Protein AF-A0A3C0HLZ0-F1 (afdb_monomer)

Structure (mmCIF, N/CA/C/O backbone):
data_AF-A0A3C0HLZ0-F1
#
_entry.id   AF-A0A3C0HLZ0-F1
#
loop_
_atom_site.group_PDB
_atom_site.id
_atom_site.type_symbol
_atom_site.label_atom_id
_atom_site.label_alt_id
_atom_site.label_comp_id
_atom_site.label_asym_id
_atom_site.label_entity_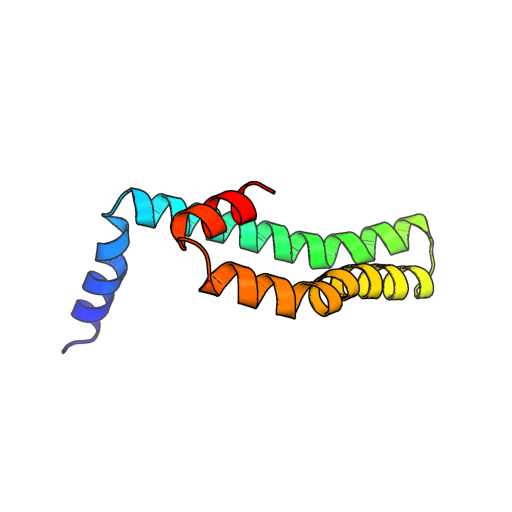id
_atom_site.label_seq_id
_atom_site.pdbx_PDB_ins_code
_atom_site.Cartn_x
_atom_site.Cartn_y
_atom_site.Cartn_z
_atom_site.occupancy
_atom_site.B_iso_or_equiv
_atom_site.auth_seq_id
_atom_site.auth_comp_id
_atom_site.auth_asym_id
_atom_site.auth_atom_id
_atom_site.pdbx_PDB_model_num
ATOM 1 N N . MET A 1 1 ? -3.135 -21.806 30.305 1.00 55.53 1 MET A N 1
ATOM 2 C CA . MET A 1 1 ? -3.580 -21.419 28.951 1.00 55.53 1 MET A CA 1
ATOM 3 C C . MET A 1 1 ? -3.051 -22.450 27.967 1.00 55.53 1 MET A C 1
ATOM 5 O O . MET A 1 1 ? -1.868 -22.441 27.655 1.00 55.53 1 MET A O 1
ATOM 9 N N . THR A 1 2 ? -3.881 -23.412 27.577 1.00 65.38 2 THR A N 1
ATOM 10 C CA . THR A 1 2 ? -3.544 -24.484 26.625 1.00 65.38 2 THR A CA 1
ATOM 11 C C . THR A 1 2 ? -3.731 -23.972 25.193 1.00 65.38 2 THR A C 1
ATOM 13 O O . THR A 1 2 ? -4.712 -23.297 24.892 1.00 65.38 2 THR A O 1
ATOM 16 N N . ALA A 1 3 ? -2.791 -24.269 24.289 1.00 65.25 3 ALA A N 1
ATOM 17 C CA . ALA A 1 3 ? -2.733 -23.697 22.933 1.00 65.25 3 ALA A CA 1
ATOM 18 C C . ALA A 1 3 ? -4.022 -23.873 22.095 1.00 65.25 3 ALA A C 1
ATOM 20 O O . ALA A 1 3 ? -4.315 -23.072 21.208 1.00 65.25 3 ALA A O 1
ATOM 21 N N . THR A 1 4 ? -4.823 -24.895 22.394 1.00 67.12 4 THR A N 1
ATOM 22 C CA . THR A 1 4 ? -6.102 -25.191 21.735 1.00 67.12 4 THR A CA 1
ATOM 23 C C . THR A 1 4 ? -7.234 -24.231 22.117 1.00 67.12 4 THR A C 1
ATOM 25 O O . THR A 1 4 ? -8.103 -23.965 21.285 1.00 67.12 4 THR A O 1
ATOM 28 N N . GLU A 1 5 ? -7.223 -23.669 23.328 1.00 69.44 5 GLU A N 1
ATOM 29 C CA . GLU A 1 5 ? -8.203 -22.656 23.750 1.00 69.44 5 GLU A CA 1
ATOM 30 C C . GLU A 1 5 ? -7.934 -21.310 23.072 1.00 69.44 5 GLU A C 1
ATOM 32 O O . GLU A 1 5 ? -8.860 -20.683 22.559 1.00 69.44 5 GLU A O 1
ATOM 37 N N . GLY A 1 6 ? -6.659 -20.926 22.945 1.00 73.31 6 GLY A N 1
ATOM 38 C CA . GLY A 1 6 ? -6.266 -19.680 22.279 1.00 73.31 6 GLY A CA 1
ATOM 39 C C . GLY A 1 6 ? -6.637 -19.635 20.791 1.00 73.31 6 GLY A C 1
ATOM 40 O O . GLY A 1 6 ? -7.055 -18.594 20.279 1.00 73.31 6 GLY A O 1
ATOM 41 N N . LEU A 1 7 ? -6.561 -20.774 20.088 1.00 75.19 7 LEU A N 1
ATOM 42 C CA . LEU A 1 7 ? -7.010 -20.869 18.693 1.00 75.19 7 LEU A CA 1
ATOM 43 C C . LEU A 1 7 ? -8.530 -20.702 18.581 1.00 75.19 7 LEU A C 1
ATOM 45 O O . LEU A 1 7 ? -9.006 -19.960 17.723 1.00 75.19 7 LEU A O 1
ATOM 49 N N . ARG A 1 8 ? -9.302 -21.341 19.469 1.00 75.31 8 ARG A N 1
ATOM 50 C CA . ARG A 1 8 ? -10.767 -21.203 19.484 1.00 75.31 8 ARG A CA 1
ATOM 51 C C . ARG A 1 8 ? -11.208 -19.767 19.753 1.00 75.31 8 ARG A C 1
ATOM 53 O O . ARG A 1 8 ? -12.121 -19.294 19.076 1.00 75.31 8 ARG A O 1
ATOM 60 N N . GLU A 1 9 ? -10.555 -19.066 20.676 1.00 76.12 9 GLU A N 1
ATOM 61 C CA . GLU A 1 9 ? -10.836 -17.648 20.921 1.00 76.12 9 GLU A CA 1
ATOM 62 C C . GLU A 1 9 ? -10.474 -16.768 19.719 1.00 76.12 9 GLU A C 1
ATOM 64 O O . GLU A 1 9 ? -11.274 -15.922 19.322 1.00 76.12 9 GLU A O 1
ATOM 69 N N . SER A 1 10 ? -9.343 -17.021 19.058 1.00 80.31 10 SER A N 1
ATOM 70 C CA . SER A 1 10 ? -8.933 -16.268 17.861 1.00 80.31 10 SER A CA 1
ATOM 71 C C . SER A 1 10 ? -9.930 -16.421 16.703 1.00 80.31 10 SER A C 1
ATOM 73 O O . SER A 1 10 ? -10.279 -15.444 16.039 1.00 80.31 10 SER A O 1
ATOM 75 N N . PHE A 1 11 ? -10.465 -17.629 16.484 1.00 84.75 11 PHE A N 1
ATOM 76 C CA . PHE A 1 11 ? -11.491 -17.860 15.459 1.00 84.75 11 PHE A CA 1
ATOM 77 C C . PHE A 1 11 ? -12.891 -17.383 15.875 1.00 84.75 11 PHE A C 1
ATOM 79 O O . PHE A 1 11 ? -13.756 -17.193 15.015 1.00 84.75 11 PHE A O 1
ATOM 86 N N . SER A 1 12 ? -13.130 -17.136 17.167 1.00 84.75 12 SER A N 1
ATOM 87 C CA . SER A 1 12 ? -14.427 -16.660 17.662 1.00 84.75 12 SER A CA 1
ATOM 88 C C . SER A 1 12 ? -14.808 -15.287 17.092 1.00 84.75 12 SER A C 1
ATOM 90 O O . SER A 1 12 ? -15.991 -15.017 16.870 1.00 84.75 12 SER A O 1
ATOM 92 N N . VAL A 1 13 ? -13.815 -14.457 16.747 1.00 85.38 13 VAL A N 1
ATOM 93 C CA . VAL A 1 13 ? -13.999 -13.101 16.206 1.00 85.38 13 VAL A CA 1
ATOM 94 C C . VAL A 1 13 ? -14.696 -13.121 14.834 1.00 85.38 13 VAL A C 1
ATOM 96 O O . VAL A 1 13 ? -15.450 -12.206 14.503 1.00 85.38 13 VAL A O 1
ATOM 99 N N . PHE A 1 14 ? -14.575 -14.213 14.066 1.00 88.12 14 PHE A N 1
ATOM 100 C CA . PHE A 1 14 ? -15.290 -14.401 12.792 1.00 88.12 14 PHE A CA 1
ATOM 101 C C . PHE A 1 14 ? -16.804 -14.615 12.939 1.00 88.12 14 PHE A C 1
ATOM 103 O O . PHE A 1 14 ? -17.535 -14.578 11.940 1.00 88.12 14 PHE A O 1
ATOM 110 N N . ARG A 1 15 ? -17.309 -14.809 14.165 1.00 88.44 15 ARG A N 1
ATOM 111 C CA . ARG A 1 15 ? -18.755 -14.795 14.440 1.00 88.44 15 ARG A CA 1
ATOM 112 C C . ARG A 1 15 ? -19.351 -13.394 14.289 1.00 88.44 15 ARG A C 1
ATOM 114 O O . ARG A 1 15 ? -20.534 -13.268 13.980 1.00 88.44 15 ARG A O 1
ATOM 121 N N . LEU A 1 16 ? -18.545 -12.342 14.447 1.00 91.38 16 LEU A N 1
ATOM 122 C CA . LEU A 1 16 ? -18.969 -10.960 14.240 1.00 91.38 16 LEU A CA 1
ATOM 123 C C . LEU A 1 16 ? -19.070 -10.669 12.735 1.00 91.38 16 LEU A C 1
ATOM 125 O O . LEU A 1 16 ? -18.063 -10.595 12.031 1.00 91.38 16 LEU A O 1
ATOM 129 N N . ARG A 1 17 ? -20.294 -10.458 12.229 1.00 88.00 17 ARG A N 1
ATOM 130 C CA . ARG A 1 17 ? -20.563 -10.240 10.791 1.00 88.00 17 ARG A CA 1
ATOM 131 C C . ARG A 1 17 ? -19.706 -9.127 10.178 1.00 88.00 17 ARG A C 1
ATOM 133 O O . ARG A 1 17 ? -19.144 -9.322 9.104 1.00 88.00 17 ARG A O 1
ATOM 140 N N . ASN A 1 18 ? -19.595 -7.985 10.858 1.00 88.75 18 ASN A N 1
ATOM 141 C CA . ASN A 1 18 ? -18.828 -6.835 10.365 1.00 88.75 18 ASN A CA 1
ATOM 142 C C . ASN A 1 18 ? -17.328 -7.140 10.282 1.00 88.75 18 ASN A C 1
ATOM 144 O O . ASN A 1 18 ? -16.689 -6.777 9.299 1.00 88.75 18 ASN A O 1
ATOM 148 N N . TYR A 1 19 ? -16.785 -7.845 11.279 1.00 88.31 19 TYR A N 1
ATOM 149 C CA . TYR A 1 19 ? -15.383 -8.259 11.273 1.00 88.31 19 TYR A CA 1
ATOM 150 C C . TYR A 1 19 ? -15.110 -9.248 10.141 1.00 88.31 19 TYR A C 1
ATOM 152 O O . TYR A 1 19 ? -14.155 -9.080 9.393 1.00 88.31 19 TYR A O 1
ATOM 160 N N . ARG A 1 20 ? -15.996 -10.232 9.952 1.00 90.06 20 ARG A N 1
ATOM 161 C CA . ARG A 1 20 ? -15.876 -11.210 8.871 1.00 90.06 20 ARG A CA 1
ATOM 162 C C . ARG A 1 20 ? -15.867 -10.550 7.490 1.00 90.06 20 ARG A C 1
ATOM 164 O O . ARG A 1 20 ? -15.012 -10.874 6.675 1.00 90.06 20 ARG A O 1
ATOM 171 N N . LEU A 1 21 ? -16.787 -9.618 7.237 1.00 89.56 21 LEU A N 1
ATOM 172 C CA . LEU A 1 21 ? -16.839 -8.877 5.971 1.00 89.56 21 LEU A CA 1
ATOM 173 C C . LEU A 1 21 ? -15.572 -8.050 5.742 1.00 89.56 21 LEU A C 1
ATOM 175 O O . LEU A 1 21 ? -15.012 -8.086 4.651 1.00 89.56 21 LEU A O 1
ATOM 179 N N . PHE A 1 22 ? -15.100 -7.350 6.774 1.00 89.19 22 PHE A N 1
ATOM 180 C CA . PHE A 1 22 ? -13.862 -6.582 6.698 1.00 89.19 22 PHE A CA 1
ATOM 181 C C . PHE A 1 22 ? -12.646 -7.477 6.422 1.00 89.19 22 PHE A C 1
ATOM 183 O O . PHE A 1 22 ? -11.837 -7.155 5.558 1.00 89.19 22 PHE A O 1
ATOM 190 N N . TRP A 1 23 ? -12.542 -8.618 7.105 1.00 92.75 23 TRP A N 1
ATOM 191 C CA . TRP A 1 23 ? -11.407 -9.525 6.970 1.00 92.75 23 TRP A CA 1
ATOM 192 C C . TRP A 1 23 ? -11.353 -10.182 5.588 1.00 92.75 23 TRP A C 1
ATOM 194 O O . TRP A 1 23 ? -10.320 -10.124 4.929 1.00 92.75 23 TRP A O 1
ATOM 204 N N . PHE A 1 24 ? -12.466 -10.744 5.104 1.00 93.00 24 PHE A N 1
ATOM 205 C CA . PHE A 1 24 ? -12.503 -11.359 3.772 1.00 93.00 24 PHE A CA 1
ATOM 206 C C . PHE A 1 24 ? -12.396 -10.325 2.647 1.00 93.00 24 PHE A C 1
ATOM 208 O O . PHE A 1 24 ? -11.737 -10.592 1.645 1.00 93.00 24 PHE A O 1
ATOM 215 N N . GLY A 1 25 ? -12.986 -9.137 2.814 1.00 90.69 25 GLY A N 1
ATOM 216 C CA . GLY A 1 25 ? -12.790 -8.031 1.877 1.00 90.69 25 GLY A CA 1
ATOM 217 C C . GLY A 1 25 ? -11.320 -7.618 1.803 1.00 90.69 25 GLY A C 1
ATOM 218 O O . GLY A 1 25 ? -10.747 -7.566 0.720 1.00 90.69 25 GLY A O 1
ATOM 219 N N . GLY A 1 26 ? -10.686 -7.423 2.962 1.00 91.62 26 GLY A N 1
ATOM 220 C CA . GLY A 1 26 ? -9.265 -7.104 3.064 1.00 91.62 26 GLY A CA 1
ATOM 221 C C . GLY A 1 26 ? -8.366 -8.185 2.465 1.00 91.62 26 GLY A C 1
ATOM 222 O O . GLY A 1 26 ? -7.424 -7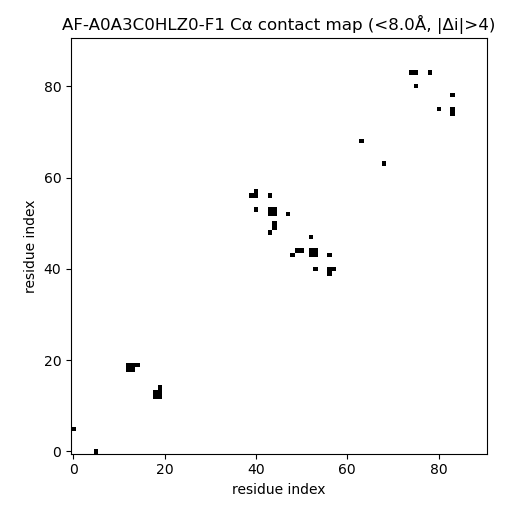.849 1.753 1.00 91.62 26 GLY A O 1
ATOM 223 N N . LEU A 1 27 ? -8.679 -9.464 2.691 1.00 93.69 27 LEU A N 1
ATOM 224 C CA . LEU A 1 27 ? -7.940 -10.590 2.119 1.00 93.69 27 LEU A CA 1
ATOM 225 C C . LEU A 1 27 ? -7.963 -10.549 0.586 1.00 93.69 27 LEU A C 1
ATOM 227 O O . LEU A 1 27 ? -6.906 -10.562 -0.041 1.00 93.69 27 LEU A O 1
ATOM 231 N N . THR A 1 28 ? -9.149 -10.443 -0.015 1.00 93.38 28 THR A N 1
ATOM 232 C CA . THR A 1 28 ? -9.300 -10.399 -1.476 1.00 93.38 28 THR A CA 1
ATOM 233 C C . THR A 1 28 ? -8.615 -9.170 -2.075 1.00 93.38 28 THR A C 1
ATOM 235 O O . THR A 1 28 ? -7.881 -9.295 -3.054 1.00 93.38 28 THR A O 1
ATOM 238 N N . SER A 1 29 ? -8.780 -7.990 -1.464 1.00 93.06 29 SER A N 1
ATOM 239 C CA . SER A 1 29 ? -8.084 -6.771 -1.896 1.00 93.06 29 SER A CA 1
ATOM 240 C C . SER A 1 29 ? -6.562 -6.912 -1.818 1.00 93.06 29 SER A C 1
ATOM 242 O O . SER A 1 29 ? -5.853 -6.419 -2.693 1.00 93.06 29 SER A O 1
ATOM 244 N N . ASN A 1 30 ? -6.044 -7.587 -0.789 1.00 93.44 30 ASN A N 1
ATOM 245 C CA . ASN A 1 30 ? -4.608 -7.792 -0.624 1.00 93.44 30 ASN A CA 1
ATOM 246 C C . ASN A 1 30 ? -4.052 -8.714 -1.717 1.00 93.44 30 ASN A C 1
ATOM 248 O O . ASN A 1 30 ? -3.054 -8.377 -2.347 1.00 93.44 30 ASN A O 1
ATOM 252 N N . ILE A 1 31 ? -4.752 -9.813 -2.014 1.00 95.62 31 ILE A N 1
ATOM 253 C CA . ILE A 1 31 ? -4.399 -10.713 -3.122 1.00 95.62 31 ILE A CA 1
ATOM 254 C C . ILE A 1 31 ? -4.385 -9.949 -4.452 1.00 95.62 31 ILE A C 1
ATOM 256 O O . ILE A 1 31 ? -3.417 -10.046 -5.204 1.00 95.62 31 ILE A O 1
ATOM 260 N N . GLY A 1 32 ? -5.414 -9.138 -4.720 1.00 92.50 32 GLY A N 1
ATOM 261 C CA . GLY A 1 32 ? -5.473 -8.308 -5.926 1.00 92.50 32 GLY A CA 1
ATOM 262 C C . GLY A 1 32 ? -4.305 -7.323 -6.031 1.00 92.50 32 GLY A C 1
ATOM 263 O O . GLY A 1 32 ? -3.736 -7.153 -7.108 1.00 92.50 32 GLY A O 1
ATOM 264 N N . ARG A 1 33 ? -3.889 -6.727 -4.908 1.00 92.50 33 ARG A N 1
ATOM 265 C CA . ARG A 1 33 ? -2.731 -5.825 -4.857 1.00 92.50 33 ARG A CA 1
ATOM 266 C C . ARG A 1 33 ? -1.423 -6.544 -5.186 1.00 92.50 33 ARG A C 1
ATOM 268 O O . ARG A 1 33 ? -0.661 -6.043 -6.004 1.00 92.50 33 ARG A O 1
ATOM 275 N N . TRP A 1 34 ? -1.185 -7.721 -4.611 1.00 92.81 34 TRP A N 1
ATOM 276 C CA . TRP A 1 34 ? -0.001 -8.523 -4.943 1.00 92.81 34 TRP A CA 1
ATOM 277 C C . TRP A 1 34 ? 0.016 -8.947 -6.406 1.00 92.81 34 TRP A C 1
ATOM 279 O O . TRP A 1 34 ? 1.061 -8.898 -7.053 1.00 92.81 34 TRP A O 1
ATOM 289 N N . PHE A 1 35 ? -1.148 -9.305 -6.947 1.00 95.38 35 PHE A N 1
ATOM 290 C CA . PHE A 1 35 ? -1.268 -9.609 -8.363 1.00 95.38 35 PHE A CA 1
ATOM 291 C C . PHE A 1 35 ? -0.921 -8.394 -9.235 1.00 95.38 35 PHE A C 1
ATOM 293 O O . PHE A 1 35 ? -0.144 -8.529 -10.175 1.00 95.38 35 PHE A O 1
ATOM 300 N N . GLN A 1 36 ? -1.413 -7.196 -8.899 1.00 92.88 36 GLN A N 1
ATOM 301 C CA . GLN A 1 36 ? -1.061 -5.959 -9.611 1.00 92.88 36 GLN A CA 1
ATOM 302 C C . GLN A 1 36 ? 0.443 -5.667 -9.588 1.00 92.88 36 GLN A C 1
ATOM 304 O O . GLN A 1 36 ? 0.990 -5.260 -10.612 1.00 92.88 36 GLN A O 1
ATOM 309 N N . THR A 1 37 ? 1.122 -5.900 -8.461 1.00 90.62 37 THR A N 1
ATOM 310 C CA . THR A 1 37 ? 2.578 -5.709 -8.350 1.00 90.62 37 THR A CA 1
ATOM 311 C C . THR A 1 37 ? 3.361 -6.593 -9.323 1.00 90.62 37 THR A C 1
ATOM 313 O O . THR A 1 37 ? 4.416 -6.180 -9.794 1.00 90.62 37 THR A O 1
ATOM 316 N N . LEU A 1 38 ? 2.846 -7.776 -9.666 1.00 92.00 38 LEU A N 1
ATOM 317 C CA . LEU A 1 38 ? 3.449 -8.660 -10.669 1.00 92.00 38 LEU A CA 1
ATOM 318 C C . LEU A 1 38 ? 2.993 -8.321 -12.094 1.00 92.00 38 LEU A C 1
ATOM 320 O O . LEU A 1 38 ? 3.802 -8.317 -13.018 1.00 92.00 38 LEU A O 1
ATOM 324 N N . ALA A 1 39 ? 1.706 -8.026 -12.277 1.00 94.12 39 ALA A N 1
ATOM 325 C CA . ALA A 1 39 ? 1.111 -7.803 -13.589 1.00 94.12 39 ALA A CA 1
ATOM 326 C C . ALA A 1 39 ? 1.609 -6.512 -14.251 1.00 94.12 39 ALA A C 1
ATOM 328 O O . ALA A 1 39 ? 1.884 -6.506 -15.445 1.00 94.12 39 ALA A O 1
ATOM 329 N N . ILE A 1 40 ? 1.747 -5.421 -13.493 1.00 93.12 40 ILE A N 1
ATOM 330 C CA . ILE A 1 40 ? 2.104 -4.107 -14.047 1.00 93.12 40 ILE A CA 1
ATOM 331 C C . ILE A 1 40 ? 3.491 -4.117 -14.715 1.00 93.12 40 ILE A C 1
ATOM 333 O O . ILE A 1 40 ? 3.569 -3.713 -15.873 1.00 93.12 40 ILE A O 1
ATOM 337 N N . PRO A 1 41 ? 4.568 -4.618 -14.077 1.00 91.12 41 PRO A N 1
ATOM 338 C CA . PRO A 1 41 ? 5.870 -4.754 -14.728 1.00 91.12 41 PRO A CA 1
ATOM 339 C C . PRO A 1 41 ? 5.829 -5.602 -16.001 1.00 91.12 41 PRO A C 1
ATOM 341 O O . PRO A 1 41 ? 6.436 -5.222 -16.998 1.00 91.12 41 PRO A O 1
ATOM 344 N N . LEU A 1 42 ? 5.095 -6.721 -15.979 1.00 92.81 42 LEU A N 1
ATOM 345 C CA . LEU A 1 42 ? 4.980 -7.627 -17.124 1.00 92.81 42 LEU A CA 1
ATOM 346 C C . LEU A 1 42 ? 4.267 -6.965 -18.304 1.00 92.81 42 LEU A C 1
ATOM 348 O O . LEU A 1 42 ? 4.767 -7.024 -19.418 1.00 92.81 42 LEU A O 1
ATOM 352 N N . VAL A 1 43 ? 3.140 -6.293 -18.057 1.00 94.31 43 VAL A N 1
ATOM 353 C CA . VAL A 1 43 ? 2.375 -5.589 -19.099 1.00 94.31 43 VAL A CA 1
ATOM 354 C C . VAL A 1 43 ? 3.166 -4.413 -19.665 1.00 94.31 43 VAL A C 1
ATOM 356 O O . VAL A 1 43 ? 3.172 -4.194 -20.871 1.00 94.31 43 VAL A O 1
ATOM 359 N N . VAL A 1 44 ? 3.854 -3.650 -18.812 1.00 94.25 44 VAL A N 1
ATOM 360 C CA . VAL A 1 44 ? 4.704 -2.546 -19.277 1.00 94.25 44 VAL A CA 1
ATOM 361 C C . VAL A 1 44 ? 5.830 -3.081 -20.152 1.00 94.25 44 VAL A C 1
ATOM 363 O O . VAL A 1 44 ? 6.081 -2.515 -21.212 1.00 94.25 44 VAL A O 1
ATOM 366 N N . PHE A 1 45 ? 6.476 -4.175 -19.744 1.00 94.56 45 PHE A N 1
ATOM 367 C CA . PHE A 1 45 ? 7.520 -4.806 -20.540 1.00 94.56 45 PHE A CA 1
ATOM 368 C C . PHE A 1 45 ? 6.983 -5.322 -21.880 1.00 94.56 45 PHE A C 1
ATOM 370 O O . PHE A 1 45 ? 7.558 -4.995 -22.905 1.00 94.56 45 PHE A O 1
ATOM 377 N N . ASP A 1 46 ? 5.850 -6.024 -21.890 1.00 94.00 46 ASP A N 1
ATOM 378 C CA . ASP A 1 46 ? 5.218 -6.549 -23.111 1.00 94.00 46 ASP A CA 1
ATOM 379 C C . ASP A 1 46 ? 4.861 -5.439 -24.119 1.00 94.00 46 ASP A C 1
ATOM 381 O O . ASP A 1 46 ? 5.008 -5.604 -25.326 1.00 94.00 46 ASP A O 1
ATOM 385 N N . LEU A 1 47 ? 4.454 -4.262 -23.629 1.00 93.06 47 LEU A N 1
ATOM 386 C CA . LEU A 1 47 ? 4.098 -3.121 -24.478 1.00 93.06 47 LEU A CA 1
ATOM 387 C C . LEU A 1 47 ? 5.293 -2.275 -24.942 1.00 93.06 47 LEU A C 1
ATOM 389 O O . LEU A 1 47 ? 5.191 -1.601 -25.966 1.00 93.06 47 LEU A O 1
ATOM 393 N N . THR A 1 48 ? 6.386 -2.230 -24.177 1.00 92.62 48 THR A N 1
ATOM 394 C CA . THR A 1 48 ? 7.519 -1.315 -24.445 1.00 92.62 48 THR A CA 1
ATOM 395 C C . THR A 1 48 ? 8.825 -2.009 -24.813 1.00 92.62 48 THR A C 1
ATOM 397 O O . THR A 1 48 ? 9.752 -1.328 -25.248 1.00 92.62 48 THR A O 1
ATOM 400 N N . ASP A 1 49 ? 8.916 -3.325 -24.610 1.00 91.12 49 ASP A N 1
ATOM 401 C CA . ASP A 1 49 ? 10.096 -4.182 -24.792 1.00 91.12 49 ASP A CA 1
ATOM 402 C C . ASP A 1 49 ? 11.372 -3.623 -24.123 1.00 91.12 49 ASP A C 1
ATOM 404 O O . ASP A 1 49 ? 12.504 -3.795 -24.576 1.00 91.12 49 ASP A O 1
ATOM 408 N N . SER A 1 50 ? 11.191 -2.867 -23.031 1.00 88.69 50 SER A N 1
ATOM 409 C CA . SER A 1 50 ? 12.245 -2.068 -22.408 1.00 88.69 50 SER A CA 1
ATOM 410 C C . SER A 1 50 ? 12.195 -2.125 -20.887 1.00 88.69 50 SER A C 1
ATOM 412 O O . SER A 1 50 ? 11.225 -1.722 -20.243 1.00 88.69 50 SER A O 1
ATOM 414 N N . ALA A 1 51 ? 13.317 -2.526 -20.286 1.00 88.25 51 ALA A N 1
ATOM 415 C CA . ALA A 1 51 ? 13.488 -2.537 -18.835 1.00 88.25 51 ALA A CA 1
ATOM 416 C C . ALA A 1 51 ? 13.461 -1.126 -18.206 1.00 88.25 51 ALA A C 1
ATOM 418 O O . ALA A 1 51 ? 13.127 -0.980 -17.030 1.00 88.25 51 ALA A O 1
ATOM 419 N N . GLY A 1 52 ? 13.773 -0.075 -18.978 1.00 92.75 52 GLY A N 1
ATOM 420 C CA . GLY A 1 52 ? 13.746 1.309 -18.491 1.00 92.75 52 GLY A CA 1
ATOM 421 C C . GLY A 1 52 ? 12.332 1.783 -18.146 1.00 92.75 52 GLY A C 1
ATOM 422 O O . GLY A 1 52 ? 12.116 2.381 -17.091 1.00 92.75 52 GLY A O 1
ATOM 423 N N . TRP A 1 53 ? 11.353 1.448 -18.991 1.00 91.75 53 TRP A N 1
ATOM 424 C CA . TRP A 1 53 ? 9.945 1.782 -18.764 1.00 91.75 53 TRP A CA 1
ATOM 425 C C . TRP A 1 53 ? 9.346 1.024 -17.580 1.00 91.75 53 TRP A C 1
ATOM 427 O O . TRP A 1 53 ? 8.561 1.597 -16.826 1.00 91.75 53 TRP A O 1
ATOM 437 N N . VAL A 1 54 ? 9.776 -0.218 -17.346 1.00 91.62 54 VAL A N 1
ATOM 438 C CA . VAL A 1 54 ? 9.401 -0.989 -16.150 1.00 91.62 54 VAL A CA 1
ATOM 439 C C . VAL A 1 54 ? 9.895 -0.300 -14.874 1.00 91.62 54 VAL A C 1
ATOM 441 O O . VAL A 1 54 ? 9.131 -0.136 -13.921 1.00 91.62 54 VAL A O 1
ATOM 444 N N . GLY A 1 55 ? 11.150 0.164 -14.865 1.00 90.50 55 GLY A N 1
ATOM 445 C CA . GLY A 1 55 ? 11.713 0.920 -13.743 1.00 90.50 55 GLY A CA 1
AT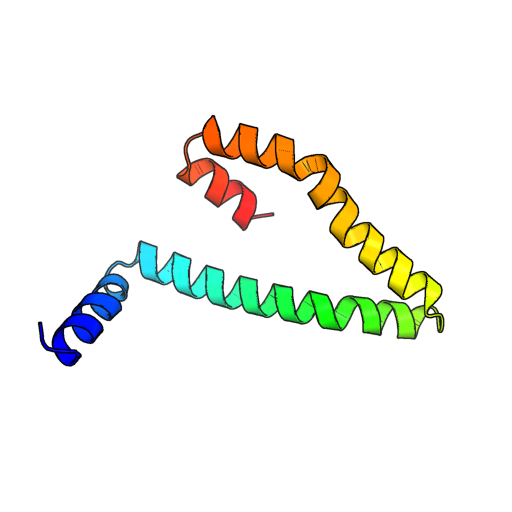OM 446 C C . GLY A 1 55 ? 10.967 2.232 -13.483 1.00 90.50 55 GLY A C 1
ATOM 447 O O . GLY A 1 55 ? 10.652 2.554 -12.336 1.00 90.50 55 GLY A O 1
ATOM 448 N N . PHE A 1 56 ? 10.613 2.958 -14.547 1.00 93.50 56 PHE A N 1
ATOM 449 C CA . PHE A 1 56 ? 9.818 4.182 -14.442 1.00 93.50 56 PHE A CA 1
ATOM 450 C C . PHE A 1 56 ? 8.399 3.919 -13.917 1.00 93.50 56 PHE A C 1
ATOM 452 O O . PHE A 1 56 ? 7.926 4.640 -13.039 1.00 93.50 56 PHE A O 1
ATOM 459 N N . ALA A 1 57 ? 7.734 2.865 -14.396 1.00 90.06 57 ALA A N 1
ATOM 460 C CA . ALA A 1 57 ? 6.419 2.467 -13.904 1.00 90.06 57 ALA A CA 1
ATOM 461 C C . ALA A 1 57 ? 6.457 2.128 -12.403 1.00 90.06 57 ALA A C 1
ATOM 463 O O . ALA A 1 57 ? 5.601 2.588 -11.649 1.00 90.06 57 ALA A O 1
ATOM 464 N N . GLY A 1 58 ? 7.482 1.400 -11.946 1.00 89.94 58 GLY A N 1
ATOM 465 C CA . GLY A 1 58 ? 7.697 1.131 -10.521 1.00 89.94 58 GLY A CA 1
ATOM 466 C C . GLY A 1 58 ? 7.923 2.407 -9.702 1.00 89.94 58 GLY A C 1
ATOM 467 O O . GLY A 1 58 ? 7.321 2.583 -8.642 1.00 89.94 58 GLY A O 1
ATOM 468 N N . PHE A 1 59 ? 8.723 3.348 -10.213 1.00 91.81 59 PHE A N 1
ATOM 469 C CA . PHE A 1 59 ? 8.909 4.655 -9.576 1.00 91.81 59 PHE A CA 1
ATOM 470 C C . PHE A 1 59 ? 7.589 5.430 -9.454 1.00 91.81 59 PHE A C 1
ATOM 472 O O . PHE A 1 59 ? 7.272 5.952 -8.384 1.00 91.81 59 PHE A O 1
ATOM 479 N N . ALA A 1 60 ? 6.778 5.446 -10.514 1.00 91.69 60 ALA A N 1
ATOM 480 C CA . ALA A 1 60 ? 5.476 6.104 -10.526 1.00 91.69 60 ALA A CA 1
ATOM 481 C C . ALA A 1 60 ? 4.475 5.489 -9.529 1.00 91.69 60 ALA A C 1
ATOM 483 O O . ALA A 1 60 ? 3.581 6.193 -9.066 1.00 91.69 60 ALA A O 1
ATOM 484 N N . GLN A 1 61 ? 4.628 4.214 -9.148 1.00 88.94 61 GLN A N 1
ATOM 485 C CA . GLN A 1 61 ? 3.814 3.601 -8.091 1.00 88.94 61 GLN A CA 1
ATOM 486 C C . GLN A 1 61 ? 4.200 4.070 -6.682 1.00 88.94 61 GLN A C 1
ATOM 488 O O . GLN A 1 61 ? 3.331 4.224 -5.825 1.00 88.94 61 GLN A O 1
ATOM 493 N N . ILE A 1 62 ? 5.490 4.300 -6.428 1.00 90.00 62 ILE A N 1
ATOM 494 C CA . ILE A 1 62 ? 5.998 4.673 -5.097 1.00 90.00 62 ILE A CA 1
ATOM 495 C C . ILE A 1 62 ? 5.900 6.185 -4.870 1.00 90.00 62 ILE A C 1
ATOM 497 O O . ILE A 1 62 ? 5.658 6.633 -3.747 1.00 90.00 62 ILE A O 1
ATOM 501 N N . LEU A 1 63 ? 6.050 6.984 -5.926 1.00 93.06 63 LEU A N 1
ATOM 502 C CA . LEU A 1 63 ? 6.076 8.443 -5.846 1.00 93.06 63 LEU A CA 1
ATOM 503 C C . LEU A 1 63 ? 4.849 9.045 -5.121 1.00 93.06 63 LEU A C 1
ATOM 505 O O . LEU A 1 63 ? 5.050 9.846 -4.205 1.00 93.06 63 LEU A O 1
ATOM 509 N N . PRO A 1 64 ? 3.593 8.650 -5.420 1.00 87.31 64 PRO A N 1
ATOM 510 C CA . PRO A 1 64 ? 2.429 9.156 -4.701 1.00 87.31 64 PRO A CA 1
ATOM 511 C C . PRO A 1 64 ? 2.458 8.790 -3.220 1.00 87.31 64 PRO A C 1
ATOM 513 O O . PRO A 1 64 ? 2.104 9.619 -2.389 1.00 87.31 64 PRO A O 1
ATOM 516 N N . MET A 1 65 ? 2.909 7.579 -2.870 1.00 88.00 65 MET A N 1
ATOM 517 C CA . MET A 1 65 ? 3.029 7.158 -1.471 1.00 88.00 65 MET A CA 1
ATOM 518 C C . MET A 1 65 ? 4.068 7.989 -0.716 1.00 88.00 65 MET A C 1
ATOM 520 O O . MET A 1 65 ? 3.811 8.396 0.414 1.00 88.00 65 MET A O 1
ATOM 524 N N . ALA A 1 66 ? 5.210 8.280 -1.339 1.00 89.38 66 ALA A N 1
ATOM 525 C CA . ALA A 1 66 ? 6.256 9.097 -0.731 1.00 89.38 66 ALA A CA 1
ATOM 526 C C . ALA A 1 66 ? 5.787 10.540 -0.482 1.00 89.38 66 ALA A C 1
ATOM 528 O O . ALA A 1 66 ? 6.039 11.099 0.584 1.00 89.38 66 ALA A O 1
ATOM 529 N N . LEU A 1 67 ? 5.068 11.128 -1.443 1.00 92.19 67 LEU A N 1
ATOM 530 C CA . LEU A 1 67 ? 4.580 12.504 -1.345 1.00 92.19 67 LEU A CA 1
ATOM 531 C C . LEU A 1 67 ? 3.364 12.629 -0.421 1.00 92.19 67 LEU A C 1
ATOM 533 O O . LEU A 1 67 ? 3.289 13.558 0.378 1.00 92.19 67 LEU A O 1
ATOM 537 N N . MET A 1 68 ? 2.414 11.697 -0.514 1.00 88.31 68 MET A N 1
ATOM 538 C CA . MET A 1 68 ? 1.138 11.765 0.205 1.00 88.31 68 MET A CA 1
ATOM 539 C C . MET A 1 68 ? 1.166 11.072 1.571 1.00 88.31 68 MET A C 1
ATOM 541 O O . MET A 1 68 ? 0.267 11.305 2.376 1.00 88.31 68 MET A O 1
ATOM 545 N N . GLY A 1 69 ? 2.180 10.257 1.873 1.00 86.44 69 GLY A N 1
ATOM 546 C CA . GLY A 1 69 ? 2.302 9.517 3.134 1.00 86.44 69 GLY A CA 1
ATOM 547 C C . GLY A 1 69 ? 2.153 10.381 4.397 1.00 86.44 69 GLY A C 1
ATOM 548 O O . GLY A 1 69 ? 1.310 10.057 5.240 1.00 86.44 69 GLY A O 1
ATOM 549 N N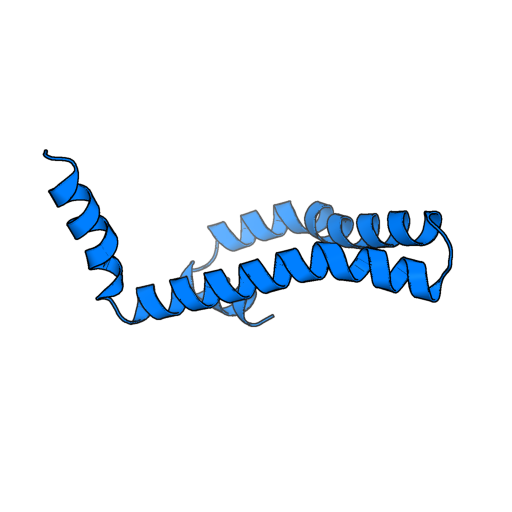 . PRO A 1 70 ? 2.878 11.512 4.528 1.00 86.44 70 PRO A N 1
ATOM 550 C CA . PRO A 1 70 ? 2.748 12.409 5.680 1.00 86.44 70 PRO A CA 1
ATOM 551 C C . PRO A 1 70 ? 1.339 13.002 5.826 1.00 86.44 70 PRO A C 1
ATOM 553 O O . PRO A 1 70 ? 0.800 13.087 6.930 1.00 86.44 70 PRO A O 1
ATOM 556 N N . TYR A 1 71 ? 0.709 13.363 4.705 1.00 87.69 71 TYR A N 1
ATOM 557 C CA . TYR A 1 71 ? -0.658 13.886 4.687 1.00 87.69 71 TYR A CA 1
ATOM 558 C C . TYR A 1 71 ? -1.677 12.805 5.058 1.00 87.69 71 TYR A C 1
ATOM 560 O O . TYR A 1 71 ? -2.622 13.075 5.798 1.00 87.69 71 TYR A O 1
ATOM 568 N N . GLY A 1 72 ? -1.462 11.568 4.602 1.00 84.19 72 GLY A N 1
ATOM 569 C CA . GLY A 1 72 ? -2.276 10.411 4.958 1.00 84.19 72 GLY A CA 1
ATOM 570 C C . GLY A 1 72 ? -2.267 10.135 6.461 1.00 84.19 72 GLY A C 1
ATOM 571 O O . GLY A 1 72 ? -3.332 9.926 7.039 1.00 84.19 72 GLY A O 1
ATOM 572 N N . GLY A 1 73 ? -1.097 10.216 7.106 1.00 83.38 73 GLY A N 1
ATOM 573 C CA . GLY A 1 73 ? -0.967 10.087 8.563 1.00 83.38 73 GLY A CA 1
ATOM 574 C C . GLY A 1 73 ? -1.715 11.189 9.315 1.00 83.38 73 GLY A C 1
ATOM 575 O O . GLY A 1 73 ? -2.549 10.904 10.172 1.00 83.38 73 GLY A O 1
ATOM 576 N N . ALA A 1 74 ? -1.522 12.446 8.907 1.00 86.75 74 ALA A N 1
ATOM 577 C CA . ALA A 1 74 ? -2.233 13.576 9.501 1.00 86.75 74 ALA A CA 1
ATOM 578 C C . ALA A 1 74 ? -3.765 13.453 9.363 1.00 86.75 74 ALA A C 1
ATOM 580 O O . ALA A 1 74 ? -4.501 13.801 10.283 1.00 86.75 74 ALA A O 1
ATOM 581 N N . ILE A 1 75 ? -4.267 12.941 8.234 1.00 86.12 75 ILE A N 1
ATOM 582 C CA . ILE A 1 75 ? -5.700 12.676 8.027 1.00 86.12 75 ILE A CA 1
ATOM 583 C C . ILE A 1 75 ? -6.167 11.502 8.902 1.00 86.12 75 ILE A C 1
ATOM 585 O O . ILE A 1 75 ? -7.229 11.586 9.523 1.00 86.12 75 ILE A O 1
ATOM 589 N N . ALA A 1 76 ? -5.392 10.420 8.984 1.00 84.50 76 ALA A N 1
ATOM 590 C CA . ALA A 1 76 ? -5.744 9.246 9.780 1.00 84.50 76 ALA A CA 1
ATOM 591 C C . ALA A 1 76 ? -5.888 9.571 11.277 1.00 84.50 76 ALA A C 1
ATOM 593 O O . ALA A 1 76 ? -6.789 9.038 11.928 1.00 84.50 76 ALA A O 1
ATOM 594 N N . ASP A 1 77 ? -5.065 10.487 11.790 1.00 86.56 77 ASP A N 1
ATOM 595 C CA . ASP A 1 77 ? -5.091 10.892 13.197 1.00 86.56 77 ASP A CA 1
ATOM 596 C C . ASP A 1 77 ? -6.205 11.900 13.512 1.00 86.56 77 ASP A C 1
ATOM 598 O O . ASP A 1 77 ? -6.731 11.929 14.627 1.00 86.56 77 ASP A O 1
ATOM 602 N N . ARG A 1 78 ? -6.599 12.728 12.535 1.00 87.94 78 ARG A N 1
ATOM 603 C CA . ARG A 1 78 ? -7.536 13.843 12.757 1.00 87.94 78 ARG A CA 1
ATOM 604 C C . ARG A 1 78 ? -9.005 13.485 12.530 1.00 87.94 78 ARG A C 1
ATOM 606 O O . ARG A 1 78 ? -9.878 14.188 13.037 1.00 87.94 78 ARG A O 1
ATOM 613 N N . TYR A 1 79 ? -9.300 12.423 11.778 1.00 88.56 79 TYR A N 1
ATOM 614 C CA . TYR A 1 79 ? -10.668 12.049 11.400 1.00 88.56 79 TYR A CA 1
ATOM 615 C C . TYR A 1 79 ? -11.137 10.724 12.025 1.00 88.56 79 TYR A C 1
ATOM 617 O O . TYR A 1 79 ? -10.334 9.859 12.372 1.00 88.56 79 TYR A O 1
ATOM 625 N N . PRO A 1 80 ? -12.465 10.498 12.145 1.00 89.12 80 PRO A N 1
ATOM 626 C CA . PRO A 1 80 ? -12.992 9.235 12.647 1.00 89.12 80 PRO A CA 1
ATOM 627 C C . PRO A 1 80 ? -12.530 8.046 11.796 1.00 89.12 80 PRO A C 1
ATOM 629 O O . PRO A 1 80 ? -12.859 7.957 10.611 1.00 89.12 80 PRO A O 1
ATOM 632 N N . ARG A 1 81 ? -11.853 7.085 12.436 1.00 83.31 81 ARG A N 1
ATOM 633 C CA . ARG A 1 81 ? -11.226 5.901 11.81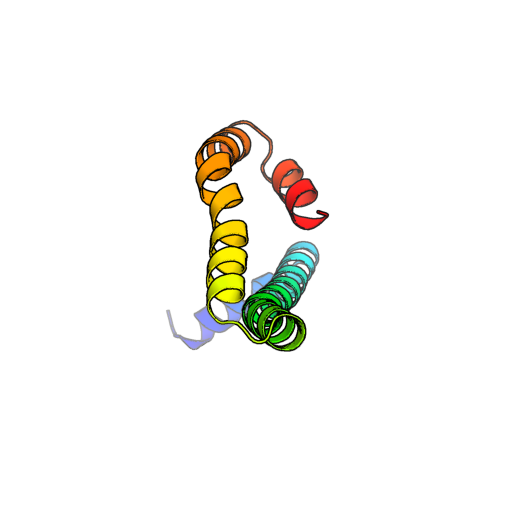3 1.00 83.31 81 ARG A CA 1
ATOM 634 C C . ARG A 1 81 ? -12.139 5.172 10.824 1.00 83.31 81 ARG A C 1
ATOM 636 O O . ARG A 1 81 ? -11.715 4.805 9.737 1.00 83.31 81 ARG A O 1
ATOM 643 N N . ARG A 1 82 ? -13.425 5.014 11.169 1.00 83.62 82 ARG A N 1
ATOM 644 C CA . ARG A 1 82 ? -14.425 4.358 10.308 1.00 83.62 82 ARG A CA 1
ATOM 645 C C . ARG A 1 82 ? -14.676 5.117 9.003 1.00 83.62 82 ARG A C 1
ATOM 647 O O . ARG A 1 82 ? -14.876 4.478 7.980 1.00 83.62 82 ARG A O 1
ATOM 654 N N . LYS A 1 83 ? -14.695 6.454 9.028 1.00 83.56 83 LYS A N 1
ATOM 655 C CA . LYS A 1 83 ? -14.908 7.269 7.820 1.00 83.56 83 LYS A CA 1
ATOM 656 C C . LYS A 1 83 ? -13.687 7.216 6.911 1.00 83.56 83 LYS A C 1
ATOM 658 O O . LYS A 1 83 ? -13.854 6.987 5.722 1.00 83.56 83 LYS A O 1
ATOM 663 N N . VAL A 1 84 ? -12.492 7.361 7.487 1.00 85.69 84 VAL A N 1
ATOM 664 C CA . VAL A 1 84 ? -11.226 7.252 6.745 1.00 85.69 84 VAL A CA 1
ATOM 665 C C . VAL A 1 84 ? -11.145 5.892 6.057 1.00 85.69 84 VAL A C 1
ATOM 667 O O . VAL A 1 84 ? -10.977 5.835 4.847 1.00 85.69 84 VAL A O 1
ATOM 670 N N . LEU A 1 85 ? -11.389 4.816 6.807 1.00 85.31 85 LEU A N 1
ATOM 671 C CA . LEU A 1 85 ? -11.326 3.453 6.292 1.00 85.31 85 LEU A CA 1
ATOM 672 C C . LEU A 1 85 ? -12.368 3.180 5.203 1.00 85.31 85 LEU A C 1
ATOM 674 O O . LEU A 1 85 ? -12.064 2.493 4.240 1.00 85.31 85 LEU A O 1
ATOM 678 N N . LEU A 1 86 ? -13.590 3.708 5.320 1.00 85.44 86 LEU A N 1
ATOM 679 C CA . LEU A 1 86 ? -14.576 3.557 4.248 1.00 85.44 86 LEU A CA 1
ATOM 680 C C . LEU A 1 86 ? -14.097 4.247 2.972 1.00 85.44 86 LEU A C 1
ATOM 682 O O . LEU A 1 86 ? -14.057 3.590 1.943 1.00 85.44 86 LEU A O 1
ATOM 686 N N . VAL A 1 87 ? -13.662 5.509 3.052 1.00 86.06 87 VAL A N 1
ATOM 687 C CA . VAL A 1 87 ? -13.196 6.275 1.884 1.00 86.06 87 VAL A CA 1
ATOM 688 C C . VAL A 1 87 ? -12.018 5.582 1.198 1.00 86.06 87 VAL A C 1
ATOM 690 O O . VAL A 1 87 ? -12.070 5.377 -0.012 1.00 86.06 87 VAL A O 1
ATOM 693 N N . THR A 1 88 ? -11.001 5.162 1.957 1.00 83.50 88 THR A N 1
ATOM 694 C CA . THR A 1 88 ? -9.792 4.530 1.400 1.00 83.50 88 THR A CA 1
ATOM 695 C C . THR A 1 88 ? -10.037 3.151 0.803 1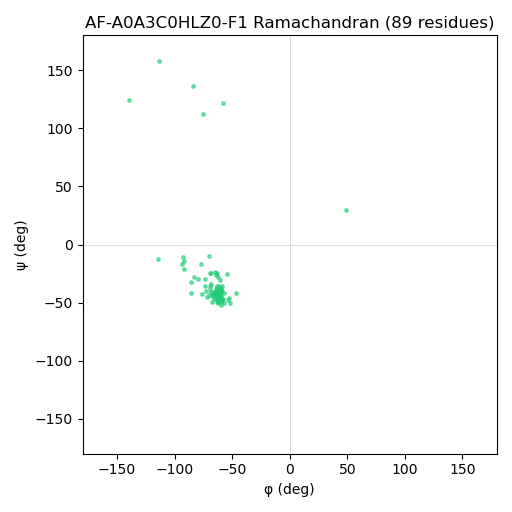.00 83.50 88 THR A C 1
ATOM 697 O O . THR A 1 88 ? -9.242 2.705 -0.009 1.00 83.50 88 THR A O 1
ATOM 700 N N . GLN A 1 89 ? -11.084 2.444 1.235 1.00 79.50 89 GLN A N 1
ATOM 701 C CA . GLN A 1 89 ? -11.387 1.096 0.747 1.00 79.50 89 GLN A CA 1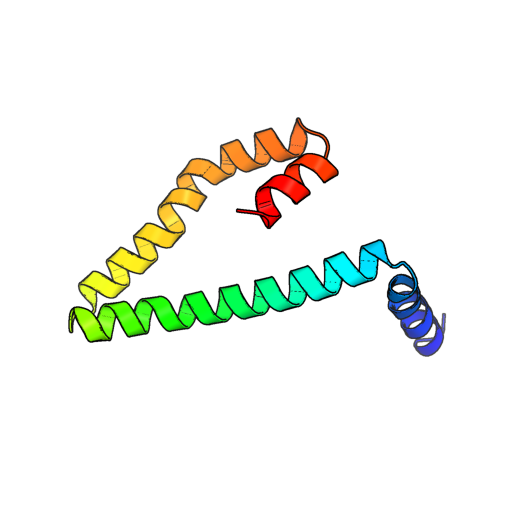
ATOM 702 C C . GLN A 1 89 ? -12.360 1.091 -0.442 1.00 79.50 89 GLN A C 1
ATOM 704 O O . GLN A 1 89 ? -12.549 0.039 -1.047 1.00 79.50 89 GLN A O 1
ATOM 709 N N . THR A 1 90 ? -12.994 2.225 -0.762 1.00 72.81 90 THR A N 1
ATOM 710 C CA . THR A 1 90 ? -13.861 2.382 -1.950 1.00 72.81 90 THR A CA 1
ATOM 711 C C . THR A 1 90 ? -13.148 2.927 -3.187 1.00 72.81 90 THR A C 1
ATOM 713 O O .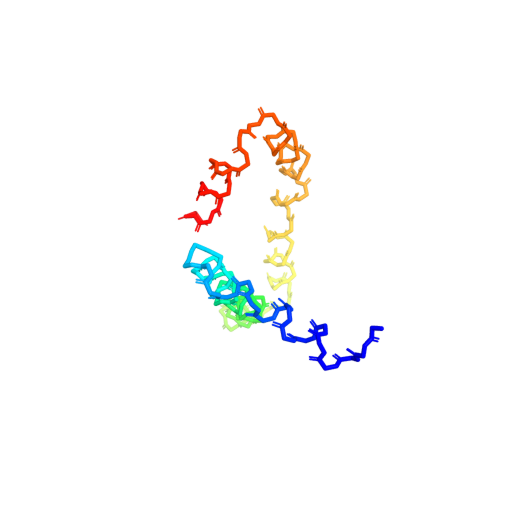 THR A 1 90 ? -13.721 2.834 -4.270 1.00 72.81 90 THR A O 1
ATOM 716 N N . LEU A 1 91 ? -11.963 3.521 -3.022 1.00 56.22 91 LEU A N 1
ATOM 717 C CA . LEU A 1 91 ? -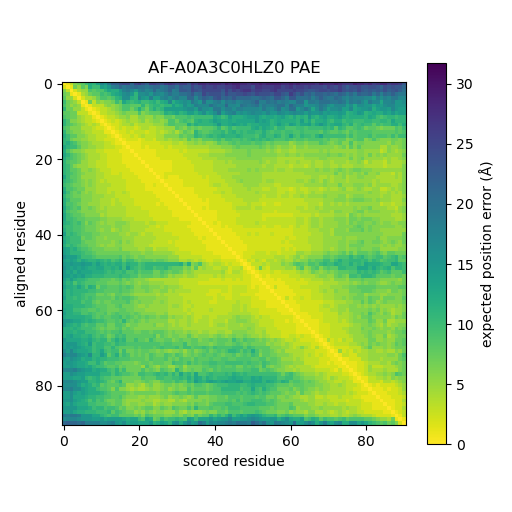11.162 4.138 -4.085 1.00 56.22 91 LEU A CA 1
ATOM 718 C C . LEU A 1 91 ? -10.006 3.235 -4.523 1.00 56.22 91 LEU A C 1
ATOM 720 O O . LEU A 1 91 ? -9.452 2.522 -3.656 1.00 56.22 91 LEU A O 1
#

Secondary structure (DSSP, 8-state):
--HHHHHHHHHHGGGSHHHHHHHHHHHHHHHHHHHHHHHHHHHHHHHH--HHHHHHHHHHHHHHHHHHHHHHHHHHHHS-HHHHHHHHHH-

Foldseek 3Di:
DDPVVVVVVVCVQCVPVVSVCVVVLVVVVVVVVVVCVVVVLVVQCVVPVDPVSSVVSVVVVCVCCVVCVVVLVVDCVPDDVVVSVVVVSVD

Solvent-accessible surface area (backbone atoms only — not comparable to full-atom values): 5243 Å² total; per-residue (Å²): 139,59,76,70,58,56,52,55,56,64,58,52,55,59,72,40,65,69,54,36,52,50,51,56,51,51,50,53,52,50,53,52,50,57,48,46,68,57,46,51,46,51,53,45,27,75,74,62,77,32,73,67,58,27,54,50,54,54,48,63,65,47,49,57,52,70,70,43,43,68,58,51,51,56,49,59,75,74,45,62,63,71,60,56,52,51,57,64,70,76,104

pLDDT: mean 86.94, std 8.07, range [55.53, 95.62]

Mean predicted aligned error: 7.09 Å

Radius of gyration: 19.08 Å; Cα contacts (8 Å, |Δi|>4): 24; chains: 1; bounding box: 34×39×54 Å

Sequence (91 aa):
MTATEGLRESFSVFRLRNYRLFWFGGLTSNIGRWFQTLAIPLVVFDLTDSAGWVGFAGFAQILPMALMGPYGGAIADRYPRRKVLLVTQTL